Protein AF-A0A656Z8D6-F1 (afdb_monomer)

Foldseek 3Di:
DFAEAEDEDALCCQQPDDPPLPDDPPVVVSHPYHHYDCDPVSLVVLVVCCVDDPSVVSSVVVNVVVVVCVPDPDVDDDDD

Sequence (80 aa):
MQADLFLLHDSNLFIQCKPLKDLDWSQWENCSHLRLIVTRPVQVEIDRQKNKGSDRQRARKPSRLFREMLKTERNDMVIR

pLDDT: mean 87.82, std 6.56, range [56.09, 95.12]

Solvent-accessible surface area (backbone atoms only — not comparable to full-atom values): 4947 Å² total; per-residue (Å²): 132,65,50,74,44,78,42,83,66,69,48,51,63,60,50,75,48,62,59,79,73,74,51,89,60,72,94,55,69,81,37,71,42,83,42,77,49,85,46,71,67,36,54,53,48,32,56,53,34,43,75,46,75,87,56,18,72,40,19,45,56,52,50,49,48,54,54,54,39,71,71,43,101,44,99,70,81,90,82,112

Mean predicted aligned error: 4.71 Å

Secondary structure (DSSP, 8-state):
-PPPEEEE--SHHHHTSPPGGGS--GGGTTSS-EEEE--HHHHHHHHHHTTSSTTHHHHHHHHHHHHHHTTSSSS-----

Structure (mmCIF, N/CA/C/O backbone):
data_AF-A0A656Z8D6-F1
#
_entry.id   AF-A0A656Z8D6-F1
#
loop_
_atom_site.group_PDB
_atom_site.id
_atom_site.type_symbol
_atom_site.label_atom_id
_atom_site.label_alt_id
_atom_site.label_comp_id
_atom_site.label_asym_id
_atom_site.label_entity_id
_atom_site.label_seq_id
_atom_site.pdbx_PDB_ins_code
_atom_site.Cartn_x
_atom_site.Cartn_y
_atom_site.Cartn_z
_atom_site.occupancy
_atom_site.B_iso_or_equiv
_atom_site.auth_seq_id
_atom_site.auth_comp_id
_atom_site.auth_asym_id
_atom_site.auth_atom_id
_atom_site.pdbx_PDB_model_num
ATOM 1 N N . MET A 1 1 ? -17.471 2.899 20.394 1.00 56.09 1 MET A N 1
ATOM 2 C CA . MET A 1 1 ? -17.028 2.250 19.142 1.00 56.09 1 MET A CA 1
ATOM 3 C C . MET A 1 1 ? -15.672 2.833 18.793 1.00 56.09 1 MET A C 1
ATOM 5 O O . MET A 1 1 ? -15.599 4.045 18.641 1.00 56.09 1 MET A O 1
ATOM 9 N N . GLN A 1 2 ? -14.610 2.027 18.760 1.00 69.8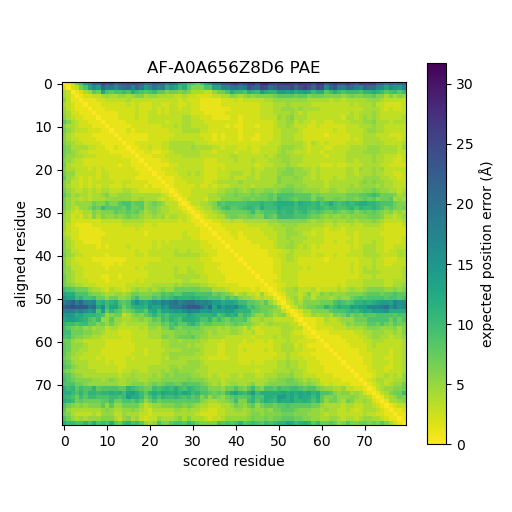1 2 GLN A N 1
ATOM 10 C CA . GLN A 1 2 ? -13.320 2.490 18.237 1.00 69.81 2 GLN A CA 1
ATOM 11 C C . GLN A 1 2 ? -13.431 2.604 16.712 1.00 69.81 2 GLN A C 1
ATOM 13 O O . GLN A 1 2 ? -13.941 1.694 16.054 1.00 69.81 2 GLN A O 1
ATOM 18 N N . ALA A 1 3 ? -13.024 3.746 16.165 1.00 84.94 3 ALA A N 1
ATOM 19 C CA . ALA A 1 3 ? -13.093 4.023 14.735 1.00 84.94 3 ALA A CA 1
ATOM 20 C C . ALA A 1 3 ? -11.862 3.467 14.003 1.00 84.94 3 ALA A C 1
ATOM 22 O O . ALA A 1 3 ? -10.816 3.234 14.615 1.00 84.94 3 ALA A O 1
ATOM 23 N N . ASP A 1 4 ? -11.992 3.273 12.693 1.00 91.38 4 ASP A N 1
ATOM 24 C CA . ASP A 1 4 ? -10.849 3.011 11.819 1.00 91.38 4 ASP A CA 1
ATOM 25 C C . ASP A 1 4 ? -10.084 4.322 11.580 1.00 91.38 4 ASP A C 1
ATOM 27 O O . ASP A 1 4 ? -10.689 5.365 11.311 1.00 91.38 4 ASP A O 1
ATOM 31 N N . LEU A 1 5 ? -8.753 4.266 11.656 1.00 92.81 5 LEU A N 1
ATOM 32 C CA . LEU A 1 5 ? -7.879 5.390 11.334 1.00 92.81 5 LEU A CA 1
ATOM 33 C C . LEU A 1 5 ? -7.276 5.186 9.945 1.00 92.81 5 LEU A C 1
ATOM 35 O O . LEU A 1 5 ? -6.581 4.203 9.694 1.00 92.81 5 LEU A O 1
ATOM 39 N N . PHE A 1 6 ? -7.521 6.134 9.046 1.00 93.56 6 PHE A N 1
ATOM 40 C CA . PHE A 1 6 ? -7.021 6.102 7.675 1.00 93.56 6 PHE A CA 1
ATOM 41 C C . PHE A 1 6 ? -5.792 6.998 7.545 1.00 93.56 6 PHE A C 1
ATOM 43 O O . PHE A 1 6 ? -5.869 8.195 7.817 1.00 93.56 6 PHE A O 1
ATOM 50 N N . LEU A 1 7 ? -4.672 6.431 7.099 1.00 94.00 7 LEU A N 1
ATOM 51 C CA . LEU A 1 7 ? -3.435 7.169 6.859 1.00 94.00 7 LEU A CA 1
ATOM 52 C C . LEU A 1 7 ? -3.110 7.206 5.367 1.00 94.00 7 LEU A C 1
ATOM 54 O O . LEU A 1 7 ? -3.041 6.172 4.699 1.00 94.00 7 LEU A O 1
ATOM 58 N N . LEU A 1 8 ? -2.856 8.412 4.869 1.00 95.12 8 LEU A N 1
ATOM 59 C CA . LEU A 1 8 ? -2.245 8.643 3.566 1.00 95.12 8 LEU A CA 1
ATOM 60 C C . LEU A 1 8 ? -0.749 8.841 3.787 1.00 95.12 8 LEU A C 1
ATOM 62 O O . LEU A 1 8 ? -0.338 9.731 4.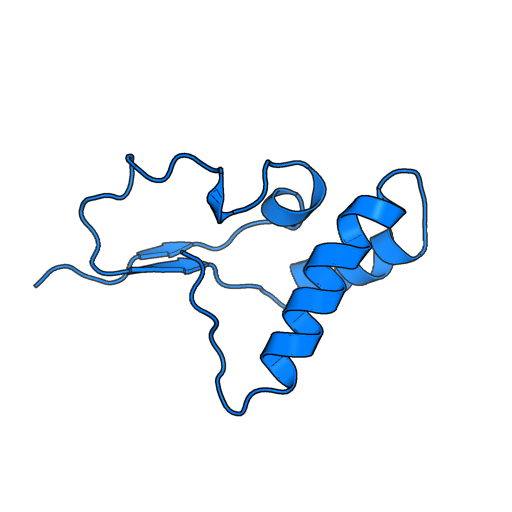526 1.00 95.12 8 LEU A O 1
ATOM 66 N N . HIS A 1 9 ? 0.056 7.998 3.158 1.00 93.81 9 HIS A N 1
ATOM 67 C CA . HIS A 1 9 ? 1.509 8.014 3.284 1.00 93.81 9 HIS A CA 1
ATOM 68 C C . HIS A 1 9 ? 2.153 8.270 1.921 1.00 93.81 9 HIS A C 1
ATOM 70 O O . HIS A 1 9 ? 1.523 8.111 0.871 1.00 93.81 9 HIS A O 1
ATOM 76 N N . ASP A 1 10 ? 3.430 8.627 1.935 1.00 95.06 10 ASP A N 1
ATOM 77 C CA . ASP A 1 10 ? 4.246 8.697 0.731 1.00 95.06 10 ASP A CA 1
ATOM 78 C C . ASP A 1 10 ? 4.800 7.308 0.348 1.00 95.06 10 ASP A C 1
ATOM 80 O O . ASP A 1 10 ? 4.423 6.267 0.902 1.00 95.06 10 ASP A O 1
ATOM 84 N N . SER A 1 11 ? 5.683 7.275 -0.649 1.00 93.75 11 SER A N 1
ATOM 85 C CA . SER A 1 11 ? 6.387 6.063 -1.065 1.00 93.75 11 SER A CA 1
ATOM 86 C C . SER A 1 11 ? 7.531 5.672 -0.122 1.00 93.75 11 SER A C 1
ATOM 88 O O . SER A 1 11 ? 7.915 4.499 -0.082 1.00 93.75 11 SER A O 1
ATOM 90 N N . ASN A 1 12 ? 8.069 6.618 0.655 1.00 93.44 12 ASN A N 1
ATOM 91 C CA . ASN A 1 12 ? 9.216 6.394 1.536 1.00 93.44 12 ASN A CA 1
ATOM 92 C C . ASN A 1 12 ? 8.882 5.440 2.678 1.00 93.44 12 ASN A C 1
ATOM 94 O O . ASN A 1 12 ? 9.751 4.648 3.050 1.00 93.44 12 ASN A O 1
ATOM 98 N N . LEU A 1 13 ? 7.625 5.418 3.139 1.00 94.94 13 LEU A N 1
ATOM 99 C CA . LEU A 1 13 ? 7.144 4.415 4.096 1.00 94.94 13 LEU A CA 1
ATOM 100 C C . LEU A 1 13 ? 7.503 2.979 3.671 1.00 94.94 13 LEU A C 1
ATOM 102 O O . LEU A 1 13 ? 7.803 2.136 4.511 1.00 94.94 13 LEU A O 1
ATOM 106 N N . PHE A 1 14 ? 7.512 2.688 2.368 1.00 92.62 14 PHE A N 1
ATOM 107 C CA . PHE A 1 14 ? 7.840 1.353 1.864 1.00 92.62 14 PHE A CA 1
ATOM 108 C C . PHE A 1 14 ? 9.295 1.177 1.433 1.00 92.62 14 PHE A C 1
ATOM 110 O O . PHE A 1 14 ? 9.766 0.043 1.335 1.00 92.62 14 PHE A O 1
ATOM 117 N N . ILE A 1 15 ? 9.978 2.269 1.090 1.00 91.19 15 ILE A N 1
ATOM 118 C CA . ILE A 1 15 ? 11.306 2.226 0.467 1.00 91.19 15 ILE A CA 1
ATOM 119 C C . ILE A 1 15 ? 12.412 2.467 1.490 1.00 91.19 15 ILE A C 1
ATOM 121 O O . ILE A 1 15 ? 13.453 1.821 1.414 1.00 91.19 15 ILE A O 1
ATOM 125 N N . GLN A 1 16 ? 12.206 3.388 2.428 1.00 90.69 16 GLN A N 1
ATOM 126 C CA . GLN A 1 16 ? 13.250 3.889 3.323 1.00 90.69 16 GLN A CA 1
ATOM 127 C C . GLN A 1 16 ? 13.028 3.478 4.781 1.00 90.69 16 GLN A C 1
ATOM 129 O O . GLN A 1 16 ? 13.994 3.363 5.536 1.00 90.69 16 GLN A O 1
ATOM 134 N N . CYS A 1 17 ? 11.781 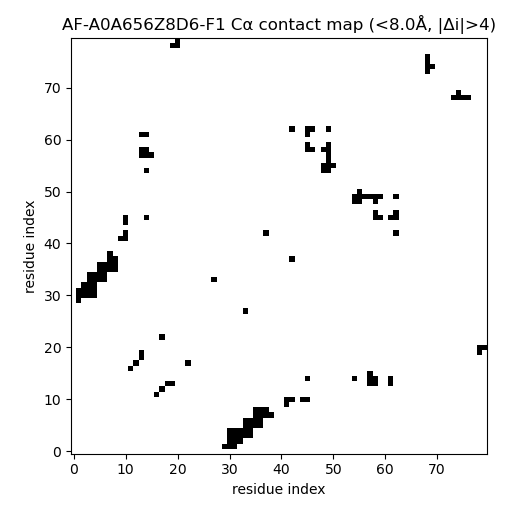3.230 5.182 1.00 92.88 17 CYS A N 1
ATOM 135 C CA . CYS A 1 17 ? 11.459 2.794 6.536 1.00 92.88 17 CYS A CA 1
ATOM 136 C C . CYS A 1 17 ? 11.687 1.286 6.742 1.00 92.88 17 CYS A C 1
ATOM 138 O O . CYS A 1 17 ? 11.893 0.511 5.802 1.00 92.88 17 CYS A O 1
ATOM 140 N N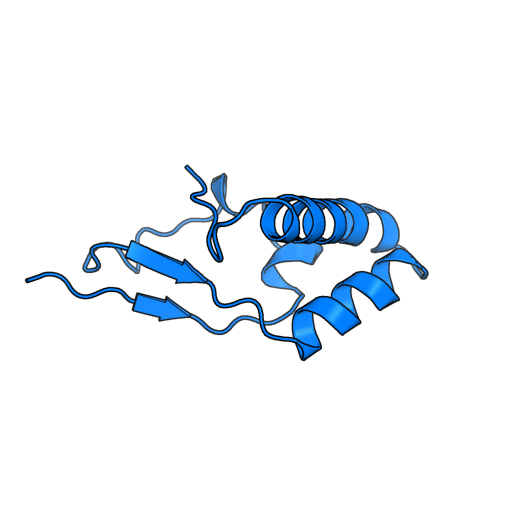 . LYS A 1 18 ? 11.630 0.860 8.011 1.00 91.62 18 LYS A N 1
ATOM 141 C CA . LYS A 1 18 ? 11.567 -0.565 8.363 1.00 91.62 18 LYS A CA 1
ATOM 142 C C . LYS A 1 18 ? 10.312 -1.205 7.744 1.00 91.62 18 LYS A C 1
ATOM 144 O O . LYS A 1 18 ? 9.340 -0.498 7.474 1.00 91.62 18 LYS A O 1
ATOM 149 N N . PRO A 1 19 ? 10.299 -2.534 7.524 1.00 90.12 19 PRO A N 1
ATOM 150 C CA . PRO A 1 19 ? 9.086 -3.233 7.113 1.00 90.12 19 PRO A CA 1
ATOM 151 C C . PRO A 1 19 ? 7.909 -2.888 8.032 1.00 90.12 19 PRO A C 1
ATOM 153 O O . PRO A 1 19 ? 8.104 -2.745 9.231 1.00 90.12 19 PRO A O 1
ATOM 156 N N . LEU A 1 20 ? 6.693 -2.806 7.483 1.00 91.56 20 LEU A N 1
ATOM 157 C CA . LEU A 1 20 ? 5.509 -2.353 8.230 1.00 91.56 20 LEU A CA 1
ATOM 158 C C . LEU A 1 20 ? 5.268 -3.128 9.537 1.00 91.56 20 LEU A C 1
ATOM 160 O O . LEU A 1 20 ? 4.884 -2.531 10.530 1.00 91.56 20 LEU A O 1
ATOM 164 N N . LYS A 1 21 ? 5.560 -4.431 9.563 1.00 90.44 21 LYS A N 1
ATOM 165 C CA . LYS A 1 21 ? 5.471 -5.279 10.767 1.00 90.44 21 LYS A CA 1
ATOM 166 C C . LYS A 1 21 ? 6.483 -4.940 11.878 1.00 90.44 21 LYS A C 1
ATOM 168 O O . LYS A 1 21 ? 6.305 -5.347 13.014 1.00 90.44 21 LYS A O 1
ATOM 173 N N . ASP A 1 22 ? 7.556 -4.230 11.532 1.00 92.38 22 ASP A N 1
ATOM 174 C CA . ASP A 1 22 ? 8.668 -3.885 12.423 1.00 92.38 22 ASP A CA 1
ATOM 175 C C . ASP A 1 22 ? 8.646 -2.385 12.803 1.00 92.38 22 ASP A C 1
ATOM 177 O O . ASP A 1 22 ? 9.579 -1.890 13.444 1.00 92.38 22 ASP A O 1
ATOM 181 N N . LEU A 1 23 ? 7.630 -1.638 12.348 1.00 91.62 23 LEU A N 1
ATOM 182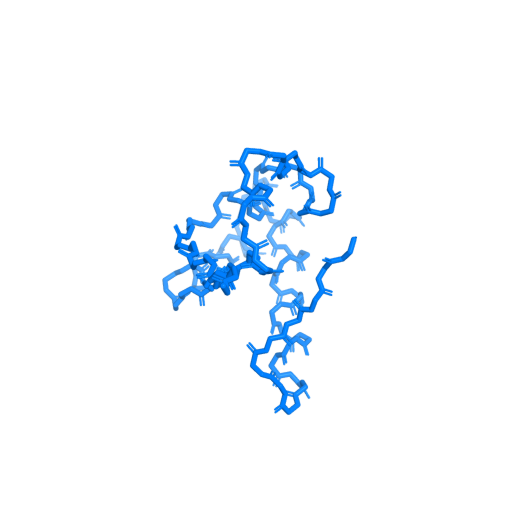 C CA . LEU A 1 23 ? 7.386 -0.251 12.744 1.00 91.62 23 LEU A CA 1
ATOM 183 C C . LEU A 1 23 ? 6.629 -0.204 14.073 1.00 91.62 23 LEU A C 1
ATOM 185 O O . LEU A 1 23 ? 5.805 -1.067 14.363 1.00 91.62 23 LEU A O 1
ATOM 189 N N . ASP A 1 24 ? 6.915 0.824 14.868 1.00 91.50 24 ASP A N 1
ATOM 190 C CA . ASP A 1 24 ? 6.189 1.086 16.105 1.00 91.50 24 ASP A CA 1
ATOM 191 C C . ASP A 1 24 ? 4.865 1.795 15.794 1.00 91.50 24 ASP A C 1
ATOM 193 O O . ASP A 1 24 ? 4.851 2.928 15.301 1.00 91.50 24 ASP A O 1
ATOM 197 N N . TRP A 1 25 ? 3.760 1.102 16.073 1.00 90.12 25 TRP A N 1
ATOM 198 C CA . TRP A 1 25 ? 2.400 1.599 15.876 1.00 90.12 25 TRP A CA 1
ATOM 199 C C . TRP A 1 25 ? 1.702 2.018 17.182 1.00 90.12 25 TRP A C 1
ATOM 201 O O . TRP A 1 25 ? 0.526 2.381 17.140 1.00 90.12 25 TRP A O 1
ATOM 211 N N . SER A 1 26 ? 2.401 1.999 18.324 1.00 89.00 26 SER A N 1
ATOM 212 C CA . SER A 1 26 ? 1.827 2.252 19.662 1.00 89.00 26 SER A CA 1
ATOM 213 C C . SER A 1 26 ? 1.103 3.599 19.784 1.00 89.00 26 SER A C 1
ATOM 215 O O . SER A 1 26 ? 0.071 3.726 20.439 1.00 89.00 26 SER A O 1
ATOM 217 N N . GLN A 1 27 ? 1.566 4.620 19.061 1.00 86.69 27 GLN A N 1
ATOM 218 C CA . GLN A 1 27 ? 0.933 5.944 19.060 1.00 86.69 27 GLN A CA 1
ATOM 219 C C . GLN A 1 27 ? -0.512 5.958 18.504 1.00 86.69 27 GLN A C 1
ATOM 221 O O . GLN A 1 27 ? -1.222 6.948 18.678 1.00 86.69 27 GLN A O 1
ATOM 226 N N . TRP A 1 28 ? -0.964 4.880 17.849 1.00 88.06 28 TRP A N 1
ATOM 227 C CA . TRP A 1 28 ? -2.312 4.745 17.281 1.00 88.06 28 TRP A CA 1
ATOM 228 C C . TRP A 1 28 ? -3.160 3.653 17.960 1.00 88.06 28 TRP A C 1
ATOM 230 O O . TRP A 1 28 ? -4.144 3.197 17.382 1.00 88.06 28 TRP A O 1
ATOM 240 N N . GLU A 1 29 ? -2.841 3.261 19.197 1.00 81.12 29 GLU A N 1
ATOM 241 C CA . GLU A 1 29 ? -3.541 2.205 19.962 1.00 81.12 29 GLU A CA 1
ATOM 242 C C . GLU A 1 29 ? -5.051 2.438 20.177 1.00 81.12 29 GLU A C 1
ATOM 244 O O . GLU A 1 29 ? -5.800 1.500 20.437 1.00 81.12 29 GLU A O 1
ATOM 249 N N . ASN A 1 30 ? -5.533 3.675 20.023 1.00 85.31 30 ASN A N 1
ATOM 250 C CA . ASN A 1 30 ? -6.941 4.032 20.226 1.00 85.31 30 ASN A CA 1
ATOM 251 C C . ASN A 1 30 ? -7.854 3.777 19.005 1.00 85.31 30 ASN A C 1
ATOM 253 O O . ASN A 1 30 ? -8.983 4.276 18.976 1.00 85.31 30 ASN A O 1
ATOM 257 N N . CYS A 1 31 ? -7.400 3.025 17.996 1.00 87.75 31 CYS A N 1
ATOM 258 C CA . CYS A 1 31 ? -8.190 2.682 16.808 1.00 87.75 31 CYS A CA 1
ATOM 259 C C . CYS A 1 31 ? -8.407 1.169 16.664 1.00 87.75 31 CYS A C 1
ATOM 261 O O . CYS A 1 31 ? -7.581 0.368 17.089 1.00 87.75 31 CYS A O 1
ATOM 263 N N . SER A 1 32 ? -9.523 0.781 16.036 1.00 87.62 32 SER A N 1
ATOM 264 C CA . SER A 1 32 ? -9.820 -0.636 15.764 1.00 87.62 32 SER A CA 1
ATOM 265 C C . SER A 1 32 ? -8.885 -1.196 14.694 1.00 87.62 32 SER A C 1
ATOM 267 O O . SER A 1 32 ? -8.393 -2.317 14.799 1.00 87.62 32 SER A O 1
ATOM 269 N N . HIS A 1 33 ? -8.647 -0.396 13.653 1.00 88.88 33 HIS A N 1
ATOM 270 C CA . HIS A 1 33 ? -7.740 -0.719 12.564 1.00 88.88 33 HIS A CA 1
ATOM 271 C C . HIS A 1 33 ? -7.011 0.533 12.100 1.00 88.88 33 HIS A C 1
ATOM 273 O O . HIS A 1 33 ? -7.625 1.580 11.870 1.00 88.88 33 HIS A O 1
ATOM 279 N N . LEU A 1 34 ? -5.713 0.376 11.856 1.00 92.81 34 LEU A N 1
ATOM 280 C CA . LEU A 1 34 ? -4.920 1.340 11.116 1.00 92.81 34 LEU A CA 1
ATOM 281 C C . LEU A 1 34 ? -4.915 0.954 9.633 1.00 92.81 34 LEU A C 1
ATOM 283 O O . LEU A 1 34 ? -4.351 -0.070 9.244 1.00 92.81 34 LEU A O 1
ATOM 287 N N . ARG A 1 35 ? -5.559 1.761 8.791 1.00 92.94 35 ARG A N 1
ATOM 288 C CA . ARG A 1 35 ? -5.679 1.520 7.350 1.00 92.94 35 ARG A CA 1
ATOM 289 C C . ARG A 1 35 ? -4.739 2.433 6.577 1.00 92.94 35 ARG A C 1
ATOM 291 O O . ARG A 1 35 ? -4.967 3.635 6.466 1.00 92.94 35 ARG A O 1
ATOM 298 N N . LEU A 1 36 ? -3.694 1.843 6.008 1.00 94.06 36 LEU A N 1
ATOM 299 C CA . LEU A 1 36 ? -2.758 2.529 5.120 1.00 94.06 36 LEU A CA 1
ATOM 300 C C . LEU A 1 36 ? -3.327 2.566 3.697 1.00 94.06 36 LEU A C 1
ATOM 302 O O . LEU A 1 36 ? -3.537 1.521 3.078 1.00 94.06 36 LEU A O 1
ATOM 306 N N . ILE A 1 37 ? -3.590 3.763 3.176 1.00 94.31 37 ILE A N 1
ATOM 307 C CA . ILE A 1 37 ? -4.187 3.944 1.852 1.00 94.31 37 ILE A CA 1
ATOM 308 C C . ILE A 1 37 ? -3.096 4.220 0.817 1.00 94.31 37 ILE A C 1
ATOM 310 O O . ILE A 1 37 ? -2.516 5.305 0.748 1.00 94.31 37 ILE A O 1
ATOM 314 N N . VAL A 1 38 ? -2.857 3.230 -0.045 1.00 92.25 38 VAL A N 1
ATOM 315 C CA . VAL A 1 38 ? -1.855 3.309 -1.113 1.00 92.25 38 VAL A CA 1
ATOM 316 C C . VAL A 1 38 ? -2.436 4.007 -2.341 1.00 92.25 38 VAL A C 1
ATOM 318 O O . VAL A 1 38 ? -3.075 3.398 -3.204 1.00 92.25 38 VAL A O 1
ATOM 321 N N . THR A 1 39 ? -2.179 5.307 -2.445 1.00 93.81 39 THR A N 1
ATOM 322 C CA . THR A 1 39 ? -2.659 6.131 -3.561 1.00 93.81 39 THR A CA 1
ATOM 323 C C . THR A 1 39 ? -1.953 5.811 -4.884 1.00 93.81 39 THR A C 1
ATOM 325 O O . THR A 1 39 ? -0.844 5.270 -4.925 1.00 93.81 39 THR A O 1
ATOM 328 N N . ARG A 1 40 ? -2.579 6.185 -6.008 1.00 92.81 40 ARG A N 1
ATOM 329 C CA . ARG A 1 40 ? -2.003 5.980 -7.346 1.00 92.81 40 ARG A CA 1
ATOM 330 C C . ARG A 1 40 ? -0.622 6.641 -7.532 1.00 92.81 40 ARG A C 1
ATOM 332 O O . ARG A 1 40 ? 0.241 5.966 -8.097 1.00 92.81 40 ARG A O 1
ATOM 339 N N . PRO A 1 41 ? -0.365 7.885 -7.071 1.00 94.81 41 PRO A N 1
ATOM 340 C CA . PRO A 1 41 ? 0.967 8.490 -7.149 1.00 94.81 41 PRO A CA 1
ATOM 341 C C . PRO A 1 41 ? 2.057 7.650 -6.474 1.00 94.81 41 PRO A C 1
ATOM 343 O O . PRO A 1 41 ? 3.091 7.400 -7.089 1.00 94.81 41 PRO A O 1
ATOM 346 N N . VAL 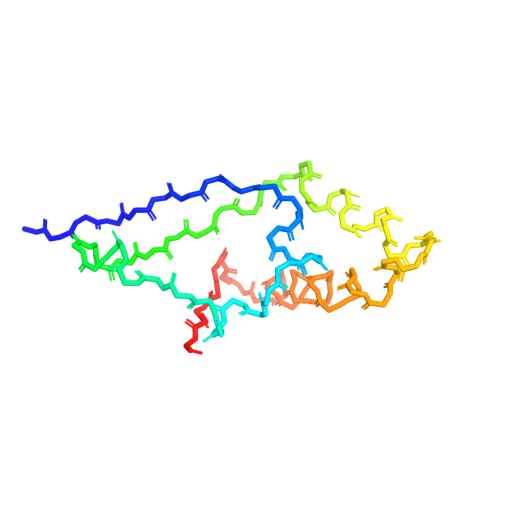A 1 42 ? 1.785 7.120 -5.276 1.00 94.25 42 VAL A N 1
ATOM 347 C CA . VAL A 1 42 ? 2.722 6.263 -4.527 1.00 94.25 42 VAL A CA 1
ATOM 348 C C . VAL A 1 42 ? 3.056 4.985 -5.299 1.00 94.25 42 VAL A C 1
ATOM 350 O O . VAL A 1 42 ? 4.222 4.600 -5.395 1.00 94.25 42 VAL A O 1
ATOM 353 N N . GLN A 1 43 ? 2.053 4.347 -5.912 1.00 91.88 43 GLN A N 1
ATOM 354 C CA . GLN A 1 43 ? 2.267 3.157 -6.745 1.00 91.88 43 GLN A CA 1
ATOM 355 C C . GLN A 1 43 ? 3.172 3.464 -7.946 1.00 91.88 43 GLN A C 1
ATOM 357 O O . GLN A 1 43 ? 4.116 2.723 -8.221 1.00 91.88 43 GLN A O 1
ATOM 362 N N . VAL A 1 44 ? 2.897 4.569 -8.650 1.00 93.19 44 VAL A N 1
ATOM 363 C CA . VAL A 1 44 ? 3.674 4.996 -9.824 1.00 93.19 44 VAL A CA 1
ATOM 364 C C . VAL A 1 44 ? 5.117 5.311 -9.439 1.00 93.19 44 VAL A C 1
ATOM 366 O O . VAL A 1 44 ? 6.037 4.949 -10.172 1.00 93.19 44 VAL A O 1
ATOM 369 N N . GLU A 1 45 ? 5.333 5.964 -8.301 1.00 93.19 45 GLU A N 1
ATOM 370 C CA . GLU A 1 45 ? 6.670 6.280 -7.808 1.00 93.19 45 GLU A CA 1
ATOM 371 C C . GLU A 1 45 ? 7.472 5.020 -7.465 1.00 93.19 45 GLU A C 1
ATOM 373 O O . GLU A 1 45 ? 8.585 4.848 -7.968 1.00 93.19 45 GLU A O 1
ATOM 378 N N . ILE A 1 46 ? 6.885 4.085 -6.715 1.00 92.12 46 ILE A N 1
ATOM 379 C CA . ILE A 1 46 ? 7.523 2.803 -6.379 1.00 92.12 46 ILE A CA 1
ATOM 380 C C . ILE A 1 46 ? 7.868 2.010 -7.647 1.00 92.12 46 ILE A C 1
ATOM 382 O O . ILE A 1 46 ? 8.971 1.469 -7.774 1.00 92.12 46 ILE A O 1
ATOM 386 N N . ASP A 1 47 ? 6.971 1.980 -8.634 1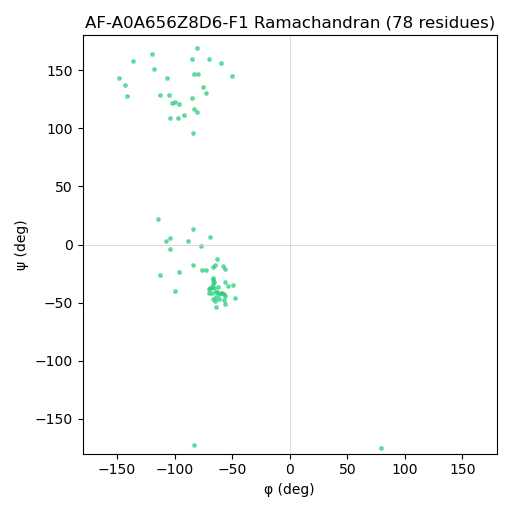.00 90.00 47 ASP A N 1
ATOM 387 C CA . ASP A 1 47 ? 7.237 1.313 -9.909 1.00 90.00 47 ASP A CA 1
ATOM 388 C C . ASP A 1 47 ? 8.340 1.991 -10.732 1.00 90.00 47 ASP A C 1
ATOM 390 O O . ASP A 1 47 ? 9.116 1.297 -11.398 1.00 90.00 47 ASP A O 1
ATOM 394 N N . ARG A 1 48 ? 8.458 3.323 -10.677 1.00 90.69 48 ARG A N 1
ATOM 395 C CA . ARG A 1 48 ? 9.564 4.061 -11.310 1.00 90.69 48 ARG A CA 1
ATOM 396 C C . ARG A 1 48 ? 10.899 3.740 -10.640 1.00 90.69 48 ARG A C 1
ATOM 398 O O . ARG A 1 48 ? 11.865 3.429 -11.340 1.00 90.69 48 ARG A O 1
ATOM 405 N N . GLN A 1 49 ? 10.949 3.762 -9.308 1.00 88.00 49 GLN A N 1
ATOM 406 C CA . GLN A 1 49 ? 12.168 3.494 -8.535 1.00 88.00 49 GLN A CA 1
ATOM 407 C C . GLN A 1 49 ? 12.639 2.035 -8.663 1.00 88.00 49 GLN A C 1
ATOM 409 O O . GLN A 1 49 ? 13.836 1.762 -8.702 1.00 88.00 49 GLN A O 1
ATOM 414 N N . LYS A 1 50 ? 11.729 1.077 -8.888 1.00 81.81 50 LYS A N 1
ATOM 415 C CA . LYS A 1 50 ? 12.077 -0.318 -9.238 1.00 81.81 50 LYS A CA 1
ATOM 416 C C . LYS A 1 50 ? 12.965 -0.442 -10.490 1.00 81.81 50 LYS A C 1
ATOM 418 O O . LYS A 1 50 ? 13.641 -1.461 -10.677 1.00 81.81 50 LYS A O 1
ATOM 423 N N . ASN A 1 51 ? 12.976 0.568 -11.357 1.00 77.25 51 ASN A N 1
ATOM 424 C CA . ASN A 1 51 ? 13.726 0.552 -12.609 1.00 77.25 51 ASN A CA 1
ATOM 425 C C . ASN A 1 51 ? 15.007 1.404 -12.574 1.00 77.25 51 ASN A C 1
ATOM 427 O O . ASN A 1 51 ? 15.741 1.382 -13.560 1.00 77.25 51 ASN A O 1
ATOM 431 N N . LYS A 1 52 ? 15.306 2.136 -11.484 1.00 77.31 52 LYS A N 1
ATOM 432 C CA . LYS A 1 52 ? 16.440 3.081 -11.422 1.00 77.31 52 LYS A CA 1
ATOM 433 C C . LYS A 1 52 ? 17.058 3.194 -10.018 1.00 77.31 52 LYS A C 1
ATOM 435 O O . LYS A 1 52 ? 16.341 3.225 -9.030 1.00 77.31 52 LYS A O 1
ATOM 440 N N . GLY A 1 53 ? 18.384 3.345 -9.950 1.00 74.06 53 GLY A N 1
ATOM 441 C CA . GLY A 1 53 ? 19.099 3.764 -8.734 1.00 74.06 53 GLY A CA 1
ATOM 442 C C . GLY A 1 53 ? 19.331 2.685 -7.665 1.00 74.06 53 GLY A C 1
ATOM 443 O O . GLY A 1 53 ? 19.032 1.505 -7.861 1.00 74.06 53 GLY A O 1
ATOM 444 N N . SER A 1 54 ? 19.895 3.110 -6.530 1.00 76.44 54 SER A N 1
ATOM 445 C CA . SER A 1 54 ? 20.223 2.280 -5.356 1.00 76.44 54 SER A CA 1
ATOM 446 C C . SER A 1 54 ? 18.985 1.711 -4.657 1.00 76.44 54 SER A C 1
ATOM 448 O O . SER A 1 54 ? 19.011 0.577 -4.179 1.00 76.44 54 SER A O 1
ATOM 450 N N . ASP A 1 55 ? 17.868 2.442 -4.673 1.00 79.75 55 ASP A N 1
ATOM 451 C CA . ASP A 1 55 ? 16.607 2.021 -4.048 1.00 79.75 55 ASP A CA 1
ATOM 452 C C . ASP A 1 55 ? 15.834 0.972 -4.857 1.00 79.75 55 ASP A C 1
ATOM 454 O O . ASP A 1 55 ? 14.824 0.433 -4.399 1.00 79.75 55 ASP A O 1
ATOM 458 N N . ARG A 1 56 ? 16.351 0.578 -6.027 1.00 81.69 56 ARG A N 1
ATOM 459 C CA . ARG A 1 56 ? 15.780 -0.467 -6.884 1.00 81.69 56 ARG A CA 1
ATOM 460 C C . ARG A 1 56 ? 15.423 -1.740 -6.124 1.00 81.69 56 ARG A C 1
ATOM 462 O O . ARG A 1 56 ? 14.357 -2.313 -6.351 1.00 81.69 56 ARG A O 1
ATOM 469 N N . GLN A 1 57 ? 16.319 -2.225 -5.263 1.00 81.12 57 GLN A N 1
ATOM 470 C CA . GLN A 1 57 ? 16.067 -3.455 -4.506 1.00 81.12 57 GLN A CA 1
ATOM 471 C C . GLN A 1 57 ? 14.962 -3.261 -3.466 1.00 81.12 57 GLN A C 1
ATOM 473 O O . GLN A 1 57 ? 14.122 -4.146 -3.294 1.00 81.12 57 GLN A O 1
ATOM 478 N N . ARG A 1 58 ? 14.922 -2.085 -2.835 1.00 83.56 58 ARG A N 1
ATOM 479 C CA . ARG A 1 58 ? 13.940 -1.734 -1.808 1.00 83.56 58 ARG A CA 1
ATOM 480 C C . ARG A 1 58 ? 12.548 -1.556 -2.403 1.00 83.56 58 ARG A C 1
ATOM 482 O O . ARG A 1 58 ? 11.597 -2.074 -1.838 1.00 83.56 58 ARG A O 1
ATOM 489 N N . ALA A 1 59 ? 12.437 -0.976 -3.600 1.00 86.56 59 ALA A N 1
ATOM 490 C CA . ALA A 1 59 ? 11.172 -0.788 -4.315 1.00 86.56 59 ALA A CA 1
ATOM 491 C C . ALA A 1 59 ? 10.568 -2.084 -4.905 1.00 86.56 59 ALA A C 1
ATOM 493 O O . ALA A 1 59 ? 9.358 -2.166 -5.134 1.00 86.56 59 ALA A O 1
ATOM 494 N N . ARG A 1 60 ? 11.369 -3.138 -5.133 1.00 87.06 60 ARG A N 1
ATOM 495 C CA . ARG A 1 60 ? 10.866 -4.425 -5.666 1.00 87.06 60 ARG A CA 1
ATOM 496 C C . ARG A 1 60 ? 9.892 -5.119 -4.719 1.00 87.06 60 ARG A C 1
ATOM 498 O O . ARG A 1 60 ? 8.898 -5.674 -5.183 1.00 87.06 60 ARG A O 1
ATOM 505 N N . LYS A 1 61 ? 10.179 -5.101 -3.416 1.00 89.56 61 LYS A N 1
ATOM 506 C CA . LYS A 1 61 ? 9.362 -5.767 -2.395 1.00 89.56 61 LYS A CA 1
ATOM 507 C C . LYS A 1 61 ? 7.943 -5.173 -2.294 1.00 89.56 61 LYS A C 1
ATOM 509 O O . LYS A 1 61 ? 7.003 -5.944 -2.463 1.00 89.56 61 LYS A O 1
ATOM 514 N N . PRO A 1 62 ? 7.746 -3.852 -2.115 1.00 90.25 62 PRO A N 1
ATOM 515 C CA . PRO A 1 62 ? 6.413 -3.255 -2.102 1.00 90.25 62 PRO A CA 1
ATOM 516 C C . PRO A 1 62 ? 5.716 -3.315 -3.466 1.00 90.25 62 PRO A C 1
ATOM 518 O O . PRO A 1 62 ? 4.527 -3.604 -3.512 1.00 90.25 62 PRO A O 1
ATOM 521 N N . SER A 1 63 ? 6.433 -3.163 -4.589 1.00 89.88 63 SER A N 1
ATOM 522 C CA . SER A 1 63 ? 5.834 -3.349 -5.927 1.00 89.88 63 SER A CA 1
ATOM 523 C C . SER A 1 63 ? 5.255 -4.761 -6.103 1.00 89.88 63 SER A C 1
ATOM 525 O O . SER A 1 63 ? 4.154 -4.931 -6.629 1.00 89.88 63 SER A O 1
ATOM 527 N N . ARG A 1 64 ? 5.967 -5.792 -5.623 1.00 90.19 64 ARG A N 1
ATOM 528 C CA . ARG A 1 64 ? 5.456 -7.168 -5.599 1.00 90.19 64 ARG A CA 1
ATOM 529 C C . ARG A 1 64 ? 4.244 -7.299 -4.677 1.00 90.19 64 ARG A C 1
ATOM 531 O O . ARG A 1 64 ? 3.261 -7.897 -5.098 1.00 90.19 64 ARG A O 1
ATOM 538 N N . LEU A 1 65 ? 4.311 -6.719 -3.480 1.00 89.38 65 LEU A N 1
ATOM 539 C CA . LEU A 1 65 ? 3.229 -6.743 -2.497 1.00 89.38 65 LEU A CA 1
ATOM 540 C C . LEU A 1 65 ? 1.928 -6.180 -3.079 1.00 89.38 65 LEU A C 1
ATOM 542 O O . LEU A 1 65 ? 0.906 -6.854 -3.065 1.00 89.38 65 LEU A O 1
ATOM 546 N N . PHE A 1 66 ? 1.976 -4.991 -3.682 1.00 88.88 66 PHE A N 1
ATOM 547 C CA . PHE A 1 66 ? 0.795 -4.376 -4.293 1.00 88.88 66 PHE A CA 1
ATOM 548 C C . PHE A 1 66 ? 0.244 -5.214 -5.445 1.00 88.88 66 PHE A C 1
ATOM 550 O O . PHE A 1 66 ? -0.965 -5.341 -5.604 1.00 88.88 66 PHE A O 1
ATOM 557 N N . ARG A 1 67 ? 1.122 -5.844 -6.233 1.00 87.31 67 ARG A N 1
ATOM 558 C CA . ARG A 1 67 ? 0.692 -6.759 -7.294 1.00 87.31 67 ARG A CA 1
ATOM 559 C C . ARG A 1 67 ? 0.003 -8.004 -6.741 1.00 87.31 67 ARG A C 1
ATOM 561 O O . ARG A 1 67 ? -0.913 -8.504 -7.381 1.00 87.31 67 ARG A O 1
ATOM 568 N N . GLU A 1 68 ? 0.464 -8.530 -5.611 1.00 88.25 68 GLU A N 1
ATOM 569 C CA . GLU A 1 68 ? -0.179 -9.655 -4.927 1.00 88.25 68 GLU A CA 1
ATOM 570 C C . GLU A 1 68 ? -1.543 -9.239 -4.367 1.00 88.25 68 GLU A C 1
ATOM 572 O O . GLU A 1 68 ? -2.509 -9.959 -4.597 1.00 88.25 68 GLU A O 1
ATOM 577 N N . MET A 1 69 ? -1.660 -8.046 -3.773 1.00 87.06 69 MET A N 1
ATOM 578 C CA . MET A 1 69 ? -2.945 -7.488 -3.328 1.00 87.06 69 MET A CA 1
ATOM 579 C C . MET A 1 69 ? -3.956 -7.387 -4.476 1.00 87.06 69 MET A C 1
ATOM 581 O O . MET A 1 69 ? -5.069 -7.880 -4.349 1.00 87.06 69 MET A O 1
ATOM 585 N N . LEU A 1 70 ? -3.551 -6.848 -5.631 1.00 83.00 70 LEU A N 1
ATOM 586 C CA . LEU A 1 70 ? -4.423 -6.713 -6.808 1.00 83.00 70 LEU A CA 1
ATOM 587 C C . LEU A 1 70 ? -4.870 -8.050 -7.423 1.00 83.00 70 LEU A C 1
ATOM 589 O O . LEU A 1 70 ? -5.796 -8.067 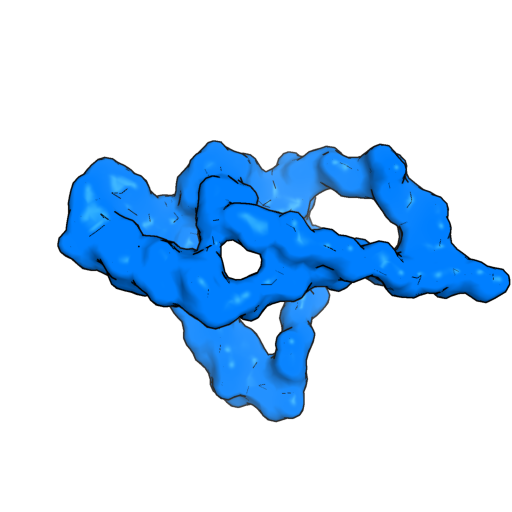-8.228 1.00 83.00 70 LEU A O 1
ATOM 593 N N . LYS A 1 71 ? -4.193 -9.162 -7.108 1.00 86.06 71 LYS A N 1
ATOM 594 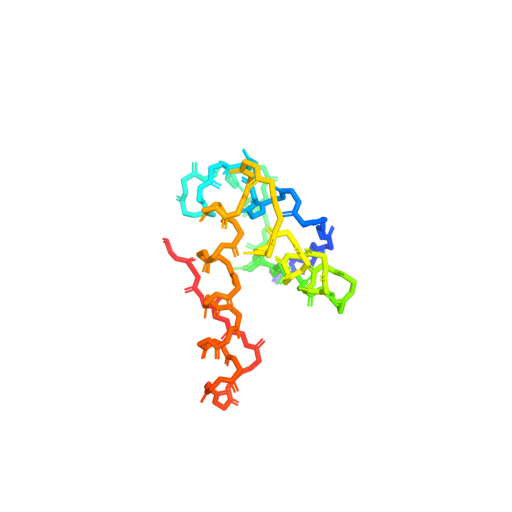C CA . LYS A 1 71 ? -4.616 -10.507 -7.532 1.00 86.06 71 LYS A CA 1
ATOM 595 C C . LYS A 1 71 ? -5.660 -11.109 -6.601 1.00 86.06 71 LYS A C 1
ATOM 597 O O . LYS A 1 71 ? -6.289 -12.095 -6.971 1.00 86.06 71 LYS A O 1
ATOM 602 N N . THR A 1 72 ? -5.793 -10.577 -5.392 1.00 82.06 72 THR A N 1
ATOM 603 C CA . THR A 1 72 ? -6.875 -10.970 -4.498 1.00 82.06 72 THR A CA 1
ATOM 604 C C . THR A 1 72 ? -8.144 -10.238 -4.923 1.00 82.06 72 THR A C 1
ATOM 606 O O . THR A 1 72 ? -8.082 -9.094 -5.357 1.00 82.06 72 THR A O 1
ATOM 609 N N . GLU A 1 73 ? -9.312 -10.856 -4.762 1.00 80.31 73 GLU A N 1
ATOM 610 C CA . GLU A 1 73 ? -10.605 -10.166 -4.937 1.00 80.31 73 GLU A CA 1
ATOM 611 C C . GLU A 1 73 ? -10.878 -9.133 -3.822 1.00 80.31 73 GLU A C 1
ATOM 613 O O . GLU A 1 73 ? -11.969 -8.575 -3.721 1.00 80.31 73 GLU A O 1
ATOM 618 N N . ARG A 1 74 ? -9.891 -8.892 -2.950 1.00 79.19 74 ARG A N 1
ATOM 619 C CA . ARG A 1 74 ? -9.949 -7.955 -1.835 1.00 79.19 74 ARG A CA 1
ATOM 620 C C . ARG A 1 74 ? -9.111 -6.726 -2.152 1.00 79.19 74 ARG A C 1
ATOM 622 O O . ARG A 1 74 ? -8.033 -6.810 -2.730 1.00 79.19 74 ARG A O 1
ATOM 629 N N . ASN A 1 75 ? -9.604 -5.577 -1.709 1.00 79.69 75 ASN A N 1
ATOM 630 C CA . ASN A 1 75 ? -8.908 -4.300 -1.870 1.00 79.69 75 ASN A CA 1
ATOM 631 C C . ASN A 1 75 ? -7.947 -4.000 -0.707 1.00 79.69 75 ASN A C 1
ATOM 633 O O . ASN A 1 75 ? -7.349 -2.926 -0.663 1.00 79.69 75 ASN A O 1
ATOM 637 N N . ASP A 1 76 ? -7.806 -4.925 0.241 1.00 85.31 76 ASP A N 1
ATOM 638 C CA . ASP A 1 76 ? -6.999 -4.778 1.441 1.00 85.31 76 ASP A CA 1
ATOM 639 C C . ASP A 1 76 ? -6.170 -6.031 1.748 1.00 85.31 76 ASP A C 1
ATOM 641 O O . ASP A 1 76 ? -6.441 -7.144 1.297 1.00 85.31 76 ASP A O 1
ATOM 645 N N . MET A 1 77 ? -5.107 -5.830 2.524 1.00 88.00 77 MET A N 1
ATOM 646 C CA . MET A 1 77 ? -4.239 -6.892 3.010 1.00 88.00 77 MET A CA 1
ATOM 647 C C . MET A 1 77 ? -3.835 -6.571 4.441 1.00 88.00 77 MET A C 1
ATOM 649 O O . MET A 1 77 ? -3.341 -5.483 4.729 1.00 88.00 77 MET A O 1
ATOM 653 N N . VAL A 1 78 ? -4.044 -7.537 5.332 1.00 88.38 78 VAL A N 1
ATOM 654 C CA . VAL A 1 78 ? -3.712 -7.401 6.750 1.00 88.38 78 VAL A CA 1
ATOM 655 C C . VAL A 1 78 ? -2.250 -7.766 6.959 1.00 88.38 78 VAL A C 1
ATOM 657 O O . VAL A 1 78 ? -1.815 -8.858 6.593 1.00 88.38 78 VAL A O 1
ATOM 660 N N . ILE A 1 79 ? -1.506 -6.853 7.573 1.00 86.06 79 ILE A N 1
ATOM 661 C CA . ILE A 1 79 ? -0.130 -7.075 8.013 1.00 86.06 79 ILE A CA 1
ATOM 662 C C . ILE A 1 79 ? -0.175 -7.251 9.530 1.00 86.06 79 ILE A C 1
ATOM 664 O O . ILE A 1 79 ? -0.814 -6.455 10.215 1.00 86.06 79 ILE A O 1
ATOM 668 N N . ARG A 1 80 ? 0.442 -8.327 10.022 1.00 79.50 80 ARG A N 1
ATOM 669 C CA . ARG A 1 80 ? 0.547 -8.666 11.444 1.00 79.50 80 ARG A CA 1
ATOM 670 C C . ARG A 1 80 ? 1.989 -8.544 11.902 1.00 79.50 80 ARG A C 1
ATOM 672 O O . ARG A 1 80 ? 2.881 -8.828 11.063 1.00 79.50 80 ARG A O 1
#

Radius of gyration: 13.51 Å; Cα contacts (8 Å, |Δi|>4): 78; chains: 1; bounding box: 37×20×33 Å

Organism: Brucella anthropi (NCBI:txid529)